Protein AF-A0A2N3DKI8-F1 (afdb_monomer)

Foldseek 3Di:
DYDDDDPDDPDDVVVVVVVVVVVVVVVVVVVVVVVVVVVVVVCCCVVPVVPDDDDPPPDDPDPDDDDDDPDDFAWPDAPDDPPDDDDPPDDGTDGDCPVVVVVVVVVVVVVVVVVVVVVVVVVVVVVVD

Solvent-accessible surface area (bac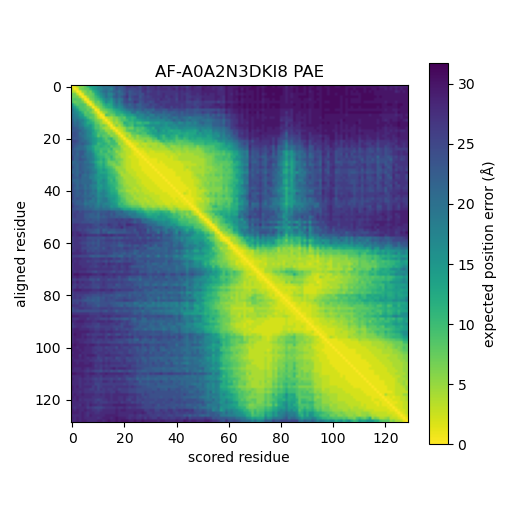kbone atoms only — not comparable to full-atom values): 8353 Å² total; per-residue (Å²): 139,76,91,79,84,78,86,73,78,82,74,61,64,64,64,54,50,57,51,51,56,52,49,53,50,54,51,50,51,50,52,51,51,50,52,52,52,52,51,52,50,51,50,47,39,68,76,54,63,68,76,69,78,85,75,88,79,80,80,76,88,73,90,83,78,88,87,73,78,94,64,94,59,56,76,76,45,73,72,64,63,88,94,61,90,80,61,94,86,63,74,55,63,43,59,56,54,66,67,60,52,52,53,50,52,49,54,53,51,51,49,52,52,51,52,53,52,50,52,51,55,52,55,56,54,67,75,75,111

Sequence (129 aa):
MSDTATQAAEVDPELSAFRKTRRTMWLKRLAIALAIAALAWGAWYVLVARNYVSTDNAYVNARMAQVTPLIAGSAIEVLVEDTQQVKAGDVLVRLDHANARIAVAQAEADLAAARRKFGQTVATNSALS

Mean predicted aligned error: 16.49 Å

pLDDT: mean 82.15, std 15.06, range [41.53, 97.75]

Structure (mmCIF, N/CA/C/O backbone):
data_AF-A0A2N3DKI8-F1
#
_entry.id   AF-A0A2N3DKI8-F1
#
loop_
_atom_site.group_PDB
_atom_site.id
_atom_site.type_symbol
_atom_site.label_atom_id
_atom_site.label_alt_id
_atom_site.label_comp_id
_atom_site.label_asym_id
_atom_site.label_entity_id
_atom_site.label_seq_id
_atom_site.pdbx_PDB_ins_code
_atom_site.Cartn_x
_atom_site.Cartn_y
_atom_site.Cartn_z
_atom_site.occupancy
_atom_site.B_iso_or_equiv
_atom_site.auth_seq_id
_atom_site.auth_comp_id
_atom_site.auth_asym_id
_atom_site.auth_atom_id
_atom_site.pdbx_PDB_model_num
ATOM 1 N N . MET A 1 1 ? 86.114 18.221 -66.577 1.00 41.53 1 MET A N 1
ATOM 2 C CA . MET A 1 1 ? 85.286 19.365 -67.010 1.00 41.53 1 MET A CA 1
ATOM 3 C C . MET A 1 1 ? 84.734 19.014 -68.374 1.00 41.53 1 MET A C 1
ATOM 5 O O . MET A 1 1 ? 85.543 18.730 -69.238 1.00 41.53 1 MET A O 1
ATOM 9 N N . SER A 1 2 ? 83.447 18.920 -68.656 1.00 43.62 2 SER A N 1
ATOM 10 C CA . SER A 1 2 ? 82.192 19.121 -67.926 1.00 43.62 2 SER A CA 1
ATOM 11 C C . SER A 1 2 ? 81.107 18.607 -68.890 1.00 43.62 2 SER A C 1
ATOM 13 O O . SER A 1 2 ? 81.342 18.706 -70.091 1.00 43.62 2 SER A O 1
ATOM 15 N N . ASP A 1 3 ? 79.945 18.176 -68.378 1.00 45.59 3 ASP A N 1
ATOM 16 C CA . ASP A 1 3 ? 78.633 18.398 -69.024 1.00 45.59 3 ASP A CA 1
ATOM 17 C C . ASP A 1 3 ? 78.336 17.639 -70.353 1.00 45.59 3 ASP A C 1
ATOM 19 O O . ASP A 1 3 ? 79.138 17.578 -71.268 1.00 45.59 3 ASP A O 1
ATOM 23 N N . THR A 1 4 ? 77.200 16.982 -70.594 1.00 46.94 4 THR A N 1
ATOM 24 C CA . THR A 1 4 ? 75.878 17.047 -69.973 1.00 46.94 4 THR A CA 1
ATOM 25 C C . THR A 1 4 ? 75.097 15.781 -70.315 1.00 46.94 4 THR A C 1
ATOM 27 O O . THR A 1 4 ? 74.988 15.378 -71.469 1.00 46.94 4 THR A O 1
ATOM 30 N N . ALA A 1 5 ? 74.563 15.191 -69.252 1.00 46.53 5 ALA A N 1
ATOM 31 C CA . ALA A 1 5 ? 73.226 14.638 -69.093 1.00 46.53 5 ALA A CA 1
ATOM 32 C C . ALA A 1 5 ? 72.396 14.244 -70.335 1.00 46.53 5 ALA A C 1
ATOM 34 O O . ALA A 1 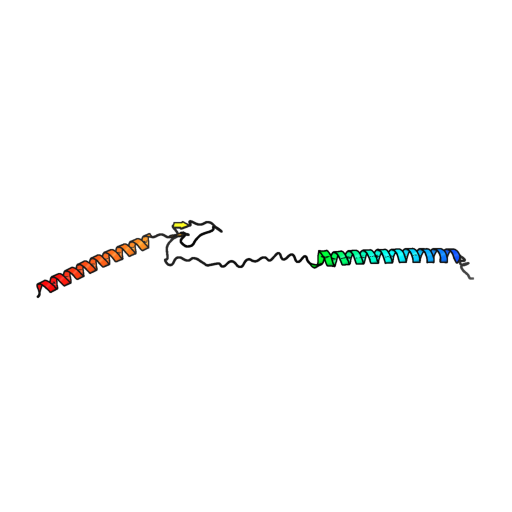5 ? 72.030 15.059 -71.176 1.00 46.53 5 ALA A O 1
ATOM 35 N N . THR A 1 6 ? 71.901 13.008 -70.243 1.00 51.41 6 THR A N 1
ATOM 36 C CA . THR A 1 6 ? 70.482 12.692 -70.442 1.00 51.41 6 THR A CA 1
ATOM 37 C C . THR A 1 6 ? 69.951 12.960 -71.844 1.00 51.41 6 THR A C 1
ATOM 39 O O . THR A 1 6 ? 69.236 13.925 -72.106 1.00 51.41 6 THR A O 1
ATOM 42 N N . GLN A 1 7 ? 70.200 11.993 -72.726 1.00 48.50 7 GLN A N 1
ATOM 43 C CA . GLN A 1 7 ? 69.312 11.737 -73.850 1.00 48.50 7 GLN A CA 1
ATOM 44 C C . GLN A 1 7 ? 67.954 11.311 -73.278 1.00 48.50 7 GLN A C 1
ATOM 46 O O . GLN A 1 7 ? 67.775 10.194 -72.790 1.00 48.50 7 GLN A O 1
ATOM 51 N N . ALA A 1 8 ? 67.035 12.272 -73.234 1.00 48.59 8 ALA A N 1
ATOM 52 C CA . ALA A 1 8 ? 65.665 12.076 -72.809 1.00 48.59 8 ALA A CA 1
ATOM 53 C C . ALA A 1 8 ? 65.023 10.983 -73.669 1.00 48.59 8 ALA A C 1
ATOM 55 O O . ALA A 1 8 ? 65.019 11.069 -74.895 1.00 48.59 8 ALA A O 1
ATOM 56 N N . ALA A 1 9 ? 64.496 9.957 -73.002 1.00 55.81 9 ALA A N 1
ATOM 57 C CA . ALA A 1 9 ? 63.640 8.954 -73.605 1.00 55.81 9 ALA A CA 1
ATOM 58 C C . ALA A 1 9 ? 62.497 9.661 -74.344 1.00 55.81 9 ALA A C 1
ATOM 60 O O . ALA A 1 9 ? 61.681 10.347 -73.724 1.00 55.81 9 ALA A O 1
ATOM 61 N N . GLU A 1 10 ? 62.469 9.515 -75.665 1.00 59.34 10 GLU A N 1
ATOM 62 C CA . GLU A 1 10 ? 61.374 9.971 -76.508 1.00 59.34 10 GLU A CA 1
ATOM 63 C C . GLU A 1 10 ? 60.112 9.215 -76.076 1.00 59.34 10 GLU A C 1
ATOM 65 O O . GLU A 1 10 ? 59.964 8.009 -76.278 1.00 59.34 10 GLU A O 1
ATOM 70 N N . VAL A 1 11 ? 59.244 9.914 -75.342 1.00 61.22 11 VAL A N 1
ATOM 71 C CA . VAL A 1 11 ? 57.983 9.368 -74.848 1.00 61.22 11 VAL A CA 1
ATOM 72 C C . VAL A 1 11 ? 57.049 9.271 -76.040 1.00 61.22 11 VAL A C 1
ATOM 74 O O . VAL A 1 11 ? 56.470 10.274 -76.451 1.00 61.22 11 VAL A O 1
ATOM 77 N N . ASP A 1 12 ? 56.913 8.059 -76.569 1.00 62.06 12 ASP A 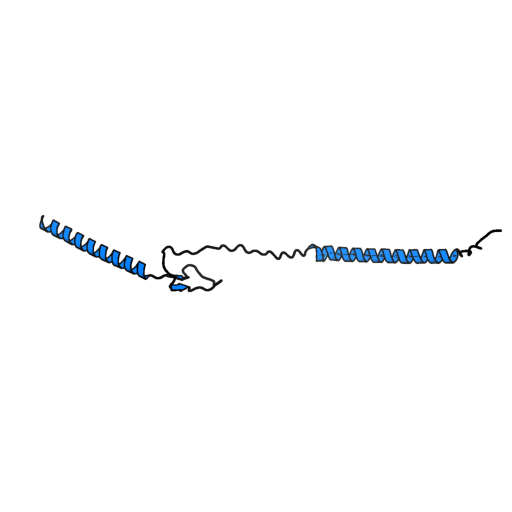N 1
ATOM 78 C CA . ASP A 1 12 ? 55.999 7.745 -77.660 1.00 62.06 12 ASP A CA 1
ATOM 79 C C . ASP A 1 12 ? 54.577 8.280 -77.342 1.00 62.06 12 ASP A C 1
ATOM 81 O O . ASP A 1 12 ? 53.917 7.821 -76.388 1.00 62.06 12 ASP A O 1
ATOM 85 N N . PRO A 1 13 ? 54.103 9.301 -78.083 1.00 62.50 13 PRO A N 1
ATO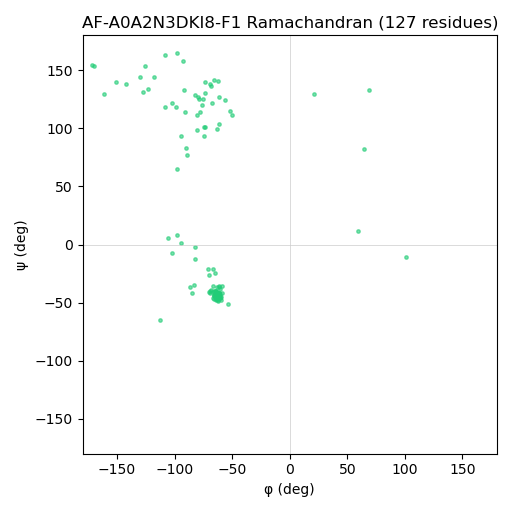M 86 C CA . PRO A 1 13 ? 52.853 9.985 -77.788 1.00 62.50 13 PRO A CA 1
ATOM 87 C C . PRO A 1 13 ? 51.637 9.065 -77.949 1.00 62.50 13 PRO A C 1
ATOM 89 O O . PRO A 1 13 ? 50.635 9.281 -77.255 1.00 62.50 13 PRO A O 1
ATOM 92 N N . GLU A 1 14 ? 51.722 8.001 -78.757 1.00 60.56 14 GLU A N 1
ATOM 93 C CA . GLU A 1 14 ? 50.629 7.039 -78.940 1.00 60.56 14 GLU A CA 1
ATOM 94 C C . GLU A 1 14 ? 50.340 6.248 -77.655 1.00 60.56 14 GLU A C 1
ATOM 96 O O . GLU A 1 14 ? 49.194 6.180 -77.193 1.00 60.56 14 GLU A O 1
ATOM 101 N N . LEU A 1 15 ? 51.379 5.723 -76.996 1.00 60.84 15 LEU A N 1
ATOM 102 C CA . LEU A 1 15 ? 51.254 4.986 -75.730 1.00 60.84 15 LEU A CA 1
ATOM 103 C C . LEU A 1 15 ? 50.667 5.863 -74.611 1.00 60.84 15 LEU A C 1
ATOM 105 O O . LEU A 1 15 ? 49.880 5.389 -73.777 1.00 60.84 15 LEU A O 1
ATOM 109 N N . SER A 1 16 ? 51.006 7.157 -74.604 1.00 60.50 16 SER A N 1
ATOM 110 C CA . SER A 1 16 ? 50.474 8.130 -73.645 1.00 60.50 16 SER A CA 1
ATOM 111 C C . SER A 1 16 ? 48.982 8.418 -73.877 1.00 60.50 16 SER A C 1
ATOM 113 O O . SER A 1 16 ? 48.204 8.456 -72.914 1.00 60.50 16 SER A O 1
ATOM 115 N N . ALA A 1 17 ? 48.551 8.515 -75.140 1.00 61.41 17 ALA A N 1
ATOM 116 C CA . ALA A 1 17 ? 47.158 8.719 -75.521 1.00 61.41 17 ALA A CA 1
ATOM 117 C C . ALA A 1 17 ? 46.299 7.494 -75.167 1.00 61.41 17 ALA A C 1
ATOM 119 O O . ALA A 1 17 ? 45.273 7.636 -74.497 1.00 61.41 17 ALA A O 1
ATOM 120 N N . PHE A 1 18 ? 46.758 6.275 -75.478 1.00 59.28 18 PHE A N 1
ATOM 121 C CA . PHE A 1 18 ? 46.055 5.034 -75.122 1.00 59.28 18 PHE A CA 1
ATOM 122 C C . PHE A 1 18 ? 45.927 4.813 -73.606 1.00 59.28 18 PHE A C 1
ATOM 124 O O . PHE A 1 18 ? 44.896 4.307 -73.141 1.00 59.28 18 PHE A O 1
ATOM 131 N N . ARG A 1 19 ? 46.940 5.189 -72.807 1.00 64.12 19 ARG A N 1
ATOM 132 C CA . ARG A 1 19 ? 46.854 5.160 -71.331 1.00 64.12 19 ARG A CA 1
ATOM 133 C C . ARG A 1 19 ? 45.876 6.210 -70.808 1.00 64.12 19 ARG A C 1
ATOM 135 O O . ARG A 1 19 ? 45.113 5.908 -69.891 1.00 64.12 19 ARG A O 1
ATOM 142 N N . LYS A 1 20 ? 45.845 7.410 -71.399 1.00 66.25 20 LYS A N 1
ATOM 143 C CA . LYS A 1 20 ? 44.940 8.502 -71.006 1.00 66.25 20 LYS A CA 1
ATOM 144 C C . LYS A 1 20 ? 43.473 8.153 -71.281 1.00 66.25 20 LYS A C 1
ATOM 146 O O . LYS A 1 20 ? 42.641 8.337 -70.396 1.00 66.25 20 LYS A O 1
ATOM 151 N N . THR A 1 21 ? 43.155 7.569 -72.438 1.00 68.56 21 THR A N 1
ATOM 152 C CA . THR A 1 21 ? 41.778 7.180 -72.803 1.00 68.56 21 THR A CA 1
ATOM 153 C C . THR A 1 21 ? 41.269 6.011 -71.958 1.00 68.56 21 THR A C 1
ATOM 155 O O . THR A 1 21 ? 40.148 6.063 -71.445 1.00 68.56 21 THR A O 1
ATOM 158 N N . ARG A 1 22 ? 42.113 4.993 -71.712 1.00 73.62 22 ARG A N 1
ATOM 159 C CA . ARG A 1 22 ? 41.784 3.899 -70.779 1.00 73.62 22 ARG A CA 1
ATOM 160 C C . ARG A 1 22 ? 41.603 4.410 -69.350 1.00 73.62 22 ARG A C 1
ATOM 162 O O . ARG A 1 22 ? 40.618 4.050 -68.714 1.00 73.62 22 ARG A O 1
ATOM 169 N N . ARG A 1 23 ? 42.478 5.292 -68.853 1.00 79.56 23 ARG A N 1
ATOM 170 C CA . ARG A 1 23 ? 42.349 5.879 -67.507 1.00 79.56 23 ARG A CA 1
ATOM 171 C C . ARG A 1 23 ? 41.032 6.639 -67.344 1.00 79.56 23 ARG A C 1
ATOM 173 O O . ARG A 1 23 ? 40.345 6.438 -66.351 1.00 79.56 23 ARG A O 1
ATOM 180 N N . THR A 1 24 ? 40.641 7.456 -68.321 1.00 76.88 24 THR A N 1
ATOM 181 C CA . THR A 1 24 ? 39.380 8.218 -68.272 1.00 76.88 24 THR A CA 1
ATOM 182 C C . THR A 1 24 ? 38.144 7.312 -68.325 1.00 76.88 24 THR A C 1
ATOM 184 O O . THR A 1 24 ? 37.167 7.579 -67.628 1.00 76.88 24 THR A O 1
ATOM 187 N N . MET A 1 25 ? 38.189 6.210 -69.083 1.00 80.94 25 MET A N 1
ATOM 188 C CA . MET A 1 25 ? 37.137 5.180 -69.077 1.00 80.94 25 MET A CA 1
ATOM 189 C C . MET A 1 25 ? 36.997 4.517 -67.700 1.00 80.94 25 MET A C 1
ATOM 191 O O . MET A 1 25 ? 35.890 4.423 -67.173 1.00 80.94 25 MET A O 1
ATOM 195 N N . TRP A 1 26 ? 38.106 4.093 -67.088 1.00 88.75 26 TRP A N 1
ATOM 196 C CA . TRP A 1 26 ? 38.095 3.487 -65.752 1.00 88.75 26 TRP A CA 1
ATOM 197 C C . TRP A 1 26 ? 37.627 4.468 -64.672 1.00 88.75 26 TRP A C 1
ATOM 199 O O . TRP A 1 26 ? 36.820 4.094 -63.826 1.00 88.75 26 TRP A O 1
ATOM 209 N N . LEU A 1 27 ? 38.042 5.736 -64.750 1.00 89.81 27 LEU A N 1
ATOM 210 C CA . LEU A 1 27 ? 37.571 6.792 -63.852 1.00 89.81 27 LEU A CA 1
ATOM 211 C C . LEU A 1 27 ? 36.068 7.061 -64.011 1.00 89.81 27 LEU A C 1
ATOM 213 O O . LEU A 1 27 ? 35.374 7.202 -63.009 1.00 89.81 27 LEU A O 1
ATOM 217 N N . LYS A 1 28 ? 35.533 7.065 -65.241 1.00 90.88 28 LYS A N 1
ATOM 218 C CA . LYS A 1 28 ? 34.081 7.172 -65.469 1.00 90.88 28 LYS A CA 1
ATOM 219 C C . LYS A 1 28 ? 33.320 5.988 -64.875 1.00 90.88 28 LYS A C 1
ATOM 221 O O . LYS A 1 28 ? 32.295 6.192 -64.234 1.00 90.88 28 LYS A O 1
ATOM 226 N N . ARG A 1 29 ? 33.816 4.760 -65.056 1.00 92.69 29 ARG A N 1
ATOM 227 C CA . ARG A 1 29 ? 33.191 3.558 -64.474 1.00 92.69 29 ARG A CA 1
ATOM 228 C C . ARG A 1 29 ? 33.200 3.607 -62.949 1.00 92.69 29 ARG A C 1
ATOM 230 O O . ARG A 1 29 ? 32.187 3.290 -62.338 1.00 92.69 29 ARG A O 1
ATOM 237 N N . LEU A 1 30 ? 34.303 4.059 -62.352 1.00 93.81 30 LEU A N 1
ATOM 238 C CA . LEU A 1 30 ? 34.404 4.262 -60.909 1.00 93.81 30 LEU A CA 1
ATOM 239 C C . LEU A 1 30 ? 33.413 5.326 -60.418 1.00 93.81 30 LEU A C 1
ATOM 241 O O . LEU A 1 30 ? 32.717 5.096 -59.436 1.00 93.81 30 LEU A O 1
ATOM 245 N N . ALA A 1 31 ? 33.297 6.452 -61.125 1.00 93.56 31 ALA A N 1
ATOM 246 C CA . ALA A 1 31 ? 32.340 7.504 -60.788 1.00 93.56 31 ALA A CA 1
ATOM 247 C C . ALA A 1 31 ? 30.886 7.005 -60.845 1.00 93.56 31 ALA A C 1
ATOM 249 O O . ALA A 1 31 ? 30.102 7.298 -59.946 1.00 93.56 31 ALA A O 1
ATOM 250 N N . ILE A 1 32 ? 30.538 6.202 -61.856 1.00 94.81 32 ILE A N 1
ATOM 251 C CA . ILE A 1 32 ? 29.206 5.588 -61.973 1.00 94.81 32 ILE A CA 1
ATOM 252 C C . ILE A 1 32 ? 28.965 4.589 -60.835 1.00 94.81 32 ILE A C 1
ATOM 254 O O . ILE A 1 32 ? 27.905 4.614 -60.218 1.00 94.81 32 ILE A O 1
ATOM 258 N N . ALA A 1 33 ? 29.944 3.739 -60.518 1.00 94.69 33 ALA A N 1
ATOM 259 C CA . ALA A 1 33 ? 29.825 2.778 -59.424 1.00 94.69 33 ALA A CA 1
ATOM 260 C C . ALA A 1 33 ? 29.618 3.476 -58.068 1.00 94.69 33 ALA A C 1
ATOM 262 O O . ALA A 1 33 ? 28.748 3.076 -57.297 1.00 94.69 33 ALA A O 1
ATOM 263 N N . LEU A 1 34 ? 30.361 4.556 -57.808 1.00 95.12 34 LEU A N 1
ATOM 264 C CA . LEU A 1 34 ? 30.194 5.373 -56.605 1.00 95.12 34 LEU A CA 1
ATOM 265 C C . LEU A 1 34 ? 28.827 6.061 -56.562 1.00 95.12 34 LEU A C 1
ATOM 267 O O . LEU A 1 34 ? 28.198 6.085 -55.508 1.00 95.12 34 LEU A O 1
ATOM 271 N N . ALA A 1 35 ? 28.339 6.569 -57.696 1.00 95.38 35 ALA A N 1
ATOM 272 C CA . ALA A 1 35 ? 27.008 7.165 -57.775 1.00 95.38 35 ALA A CA 1
ATOM 273 C C . ALA A 1 35 ? 25.907 6.143 -57.442 1.00 95.38 35 ALA A C 1
ATOM 275 O O . ALA A 1 35 ? 25.002 6.445 -56.668 1.00 95.38 35 ALA A O 1
ATOM 276 N N . ILE A 1 36 ? 26.009 4.915 -57.960 1.00 95.50 36 ILE A N 1
ATOM 277 C CA . ILE A 1 36 ? 25.055 3.837 -57.662 1.00 95.50 36 ILE A CA 1
ATOM 278 C C . ILE A 1 36 ? 25.121 3.444 -56.182 1.00 95.50 36 ILE A C 1
ATOM 280 O O . ILE A 1 36 ? 24.079 3.316 -55.542 1.00 95.50 36 ILE A O 1
ATOM 284 N N . ALA A 1 37 ? 26.323 3.297 -55.618 1.00 94.44 37 ALA A N 1
ATOM 285 C CA . ALA A 1 37 ? 26.497 2.974 -54.203 1.00 94.44 37 ALA A CA 1
ATOM 286 C C . ALA A 1 37 ? 25.903 4.059 -53.287 1.00 94.44 37 ALA A C 1
ATOM 288 O O . ALA A 1 37 ? 25.210 3.738 -52.323 1.00 94.44 37 ALA A O 1
ATOM 289 N N . ALA A 1 38 ? 26.110 5.337 -53.620 1.00 94.25 38 ALA A N 1
ATOM 290 C CA . ALA A 1 38 ? 25.540 6.461 -52.881 1.00 94.25 38 ALA A CA 1
ATOM 291 C C . ALA A 1 38 ? 24.005 6.486 -52.954 1.00 94.25 38 ALA A C 1
ATOM 293 O O . ALA A 1 38 ? 23.346 6.707 -51.938 1.00 94.25 38 ALA A O 1
ATOM 294 N N . LEU A 1 39 ? 23.427 6.209 -54.128 1.00 94.75 39 LEU A N 1
ATOM 295 C CA . LEU A 1 39 ? 21.975 6.116 -54.301 1.00 94.75 39 LEU A CA 1
ATOM 296 C C . LEU A 1 39 ? 21.379 4.939 -53.522 1.00 94.75 39 LEU A C 1
ATOM 298 O O . LEU A 1 39 ? 20.364 5.109 -52.852 1.00 94.75 39 LEU A O 1
ATOM 302 N N . ALA A 1 40 ? 22.016 3.766 -53.566 1.00 92.94 40 ALA A N 1
ATOM 303 C CA . ALA A 1 40 ? 21.573 2.588 -52.825 1.00 92.94 40 ALA A CA 1
ATOM 304 C C . ALA A 1 40 ? 21.625 2.820 -51.307 1.00 92.94 40 ALA A C 1
ATOM 306 O O . ALA A 1 40 ? 20.664 2.513 -50.600 1.00 92.94 40 ALA A O 1
ATOM 307 N N . TRP A 1 41 ? 22.710 3.427 -50.815 1.00 90.62 41 TRP A N 1
ATOM 308 C CA . TRP A 1 41 ? 22.845 3.809 -49.410 1.00 90.62 41 TRP A CA 1
ATOM 309 C C . TRP A 1 41 ? 21.785 4.833 -48.996 1.00 90.62 41 TRP A C 1
ATOM 311 O O . TRP A 1 41 ? 21.121 4.659 -47.976 1.00 90.62 41 TRP A O 1
ATOM 321 N N . GLY A 1 42 ? 21.588 5.884 -49.798 1.00 89.75 42 GLY A N 1
ATOM 322 C CA . GLY A 1 42 ? 20.577 6.909 -49.545 1.00 89.75 42 GLY A CA 1
ATOM 323 C C . GLY A 1 42 ? 19.160 6.332 -49.510 1.00 89.75 42 GLY A C 1
ATOM 324 O O . GLY A 1 42 ? 18.394 6.645 -48.601 1.00 89.75 42 GLY A O 1
ATOM 325 N N . ALA A 1 43 ? 18.830 5.433 -50.441 1.00 88.81 43 ALA A N 1
ATOM 326 C CA . ALA A 1 43 ? 17.543 4.745 -50.467 1.00 88.81 43 ALA A CA 1
ATOM 327 C C . ALA A 1 43 ? 17.339 3.870 -49.223 1.00 88.81 43 ALA A C 1
ATOM 329 O O . ALA A 1 43 ? 16.294 3.958 -48.583 1.00 88.81 43 ALA A O 1
ATOM 330 N N . TRP A 1 44 ? 18.341 3.077 -48.830 1.00 87.12 44 TRP A N 1
ATOM 331 C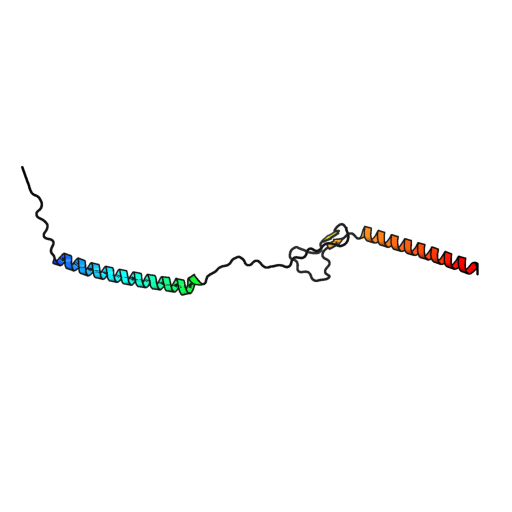 CA . TRP A 1 44 ? 18.272 2.268 -47.611 1.00 87.12 44 TRP A CA 1
ATOM 332 C C . TRP A 1 44 ? 18.121 3.133 -46.354 1.00 87.12 44 TRP A C 1
ATOM 334 O O . TRP A 1 44 ? 17.295 2.839 -45.491 1.00 87.12 44 TRP A O 1
ATOM 344 N N . TYR A 1 45 ? 18.854 4.244 -46.274 1.00 83.50 45 TYR A N 1
ATOM 345 C CA . TYR A 1 45 ? 18.765 5.172 -45.151 1.00 83.50 45 TYR A CA 1
ATOM 346 C C . TYR A 1 45 ? 17.366 5.789 -45.025 1.00 83.50 45 TYR A C 1
ATOM 348 O O . TYR A 1 45 ? 16.788 5.801 -43.939 1.00 83.50 45 TYR A O 1
ATOM 356 N N . VAL A 1 46 ? 16.790 6.256 -46.137 1.00 82.25 46 VAL A N 1
ATOM 357 C CA . VAL A 1 46 ? 15.463 6.890 -46.151 1.00 82.25 46 VAL A CA 1
ATOM 358 C C . VAL A 1 46 ? 14.341 5.885 -45.887 1.00 82.25 46 VAL A C 1
ATOM 360 O O . VAL A 1 46 ? 13.392 6.221 -45.179 1.00 82.25 46 VAL A O 1
ATOM 363 N N . LEU A 1 47 ? 14.430 4.680 -46.459 1.00 79.69 47 LEU A N 1
ATOM 364 C CA . LEU A 1 47 ? 13.371 3.671 -46.380 1.00 79.69 47 LEU A CA 1
ATOM 365 C C . LEU A 1 47 ? 13.414 2.856 -45.086 1.00 79.69 47 LEU A C 1
ATOM 367 O O . LEU A 1 47 ? 12.365 2.472 -44.578 1.00 79.69 47 LEU A O 1
ATOM 371 N N . VAL A 1 48 ? 14.610 2.578 -44.568 1.00 76.25 48 VAL A N 1
ATOM 372 C CA . VAL A 1 48 ? 14.810 1.678 -43.428 1.00 76.25 48 VAL A CA 1
ATOM 373 C C . VAL A 1 48 ? 15.296 2.471 -42.224 1.00 76.25 48 VAL A C 1
ATOM 375 O O . VAL A 1 48 ? 14.571 2.585 -41.244 1.00 76.25 48 VAL A O 1
ATOM 378 N N . ALA A 1 49 ? 16.491 3.058 -42.288 1.00 67.94 49 ALA A N 1
ATOM 379 C CA . ALA A 1 49 ? 17.178 3.562 -41.095 1.00 67.94 49 ALA A CA 1
ATOM 380 C C . ALA A 1 49 ? 16.531 4.806 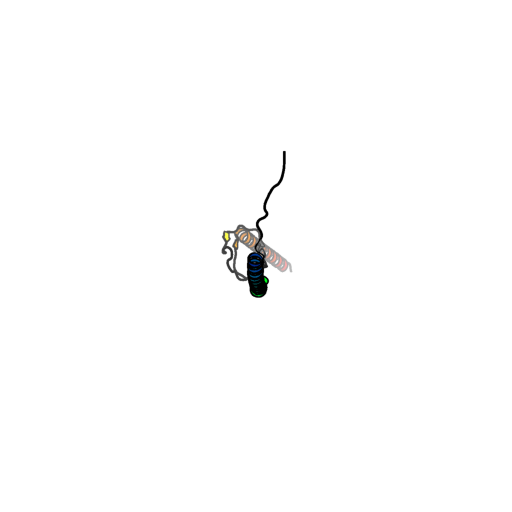-40.452 1.00 67.94 49 ALA A C 1
ATOM 382 O O . ALA A 1 49 ? 16.665 5.008 -39.248 1.00 67.94 49 ALA A O 1
ATOM 383 N N . ARG A 1 50 ? 15.808 5.625 -41.226 1.00 68.44 50 ARG A N 1
ATOM 384 C CA . ARG A 1 50 ? 15.178 6.875 -40.764 1.00 68.44 50 ARG A CA 1
ATOM 385 C C . ARG A 1 50 ? 14.173 6.677 -39.623 1.00 68.44 50 ARG A C 1
ATOM 387 O O . ARG A 1 50 ? 14.042 7.558 -38.780 1.00 68.44 50 ARG A O 1
ATOM 394 N N . ASN A 1 51 ? 13.433 5.568 -39.625 1.00 66.31 51 ASN A N 1
ATOM 395 C CA . ASN A 1 51 ? 12.227 5.426 -38.801 1.00 66.31 51 ASN A CA 1
ATOM 396 C C . ASN A 1 51 ? 12.413 4.518 -37.572 1.00 66.31 51 ASN A C 1
ATOM 398 O O . ASN A 1 51 ? 11.440 4.254 -36.868 1.00 66.31 51 ASN A O 1
ATOM 402 N N . TYR A 1 52 ? 13.631 4.048 -37.285 1.00 60.16 52 TYR A N 1
ATOM 403 C CA . TYR A 1 52 ? 13.898 3.238 -36.093 1.00 60.16 52 TYR A CA 1
ATOM 404 C C . TYR A 1 52 ? 14.278 4.130 -34.916 1.00 60.16 52 TYR A C 1
ATOM 406 O O . TYR A 1 52 ? 15.449 4.339 -34.613 1.00 60.16 52 TYR A O 1
ATOM 414 N N . VAL A 1 53 ? 13.260 4.655 -34.241 1.00 63.59 53 VAL A N 1
ATOM 415 C CA . VAL A 1 53 ? 13.414 5.228 -32.903 1.00 63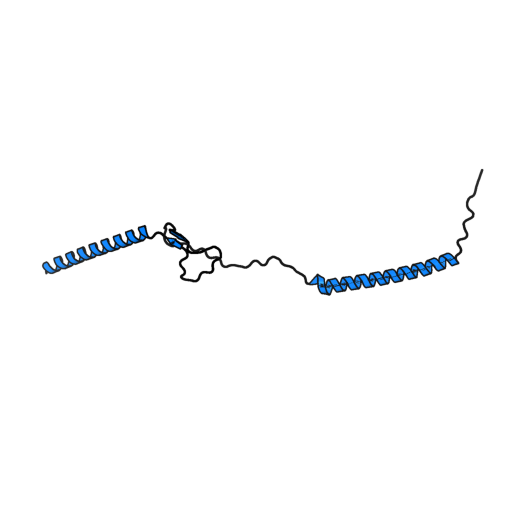.59 53 VAL A CA 1
ATOM 416 C C . VAL A 1 53 ? 13.079 4.123 -31.905 1.00 63.59 53 VAL A C 1
ATOM 418 O O . VAL A 1 53 ? 11.915 3.889 -31.591 1.00 63.59 53 VAL A O 1
ATOM 421 N N . SER A 1 54 ? 14.097 3.399 -31.440 1.00 62.56 54 SER A N 1
ATOM 422 C CA . SER A 1 54 ? 13.951 2.488 -30.304 1.00 62.56 54 SER A CA 1
ATOM 423 C C . SER A 1 54 ? 14.014 3.310 -29.017 1.00 62.56 54 SER A C 1
ATOM 425 O O . SER A 1 54 ? 15.091 3.685 -28.556 1.00 62.56 54 SER A O 1
ATOM 427 N N . THR A 1 55 ? 12.855 3.637 -28.455 1.00 65.75 55 THR A N 1
ATOM 428 C CA . THR A 1 55 ? 12.764 4.189 -27.101 1.00 65.75 55 THR A CA 1
ATOM 429 C C . THR A 1 55 ? 12.590 3.026 -26.131 1.00 65.75 55 THR A C 1
ATOM 431 O O . THR A 1 55 ? 11.565 2.356 -26.149 1.00 65.75 55 THR A O 1
ATOM 434 N N . ASP A 1 56 ? 13.589 2.811 -25.275 1.00 64.38 56 ASP A N 1
ATOM 435 C CA . ASP A 1 56 ? 13.568 1.813 -24.187 1.00 64.38 56 ASP A CA 1
ATOM 436 C C . ASP A 1 56 ? 12.841 2.335 -22.927 1.00 64.38 56 ASP A C 1
ATOM 438 O O . ASP A 1 56 ? 12.685 1.658 -21.916 1.00 64.38 56 ASP A O 1
ATOM 442 N N . ASN A 1 57 ? 12.382 3.588 -22.977 1.00 56.69 57 ASN A N 1
ATOM 443 C CA . ASN A 1 57 ? 11.826 4.314 -21.840 1.00 56.69 57 ASN A CA 1
ATOM 444 C C . ASN A 1 57 ? 10.296 4.261 -21.842 1.00 56.69 57 ASN A C 1
ATOM 446 O O . ASN A 1 57 ? 9.627 5.286 -21.982 1.00 56.69 57 ASN A O 1
ATOM 450 N N . ALA A 1 58 ? 9.731 3.068 -21.682 1.00 65.19 58 ALA A N 1
ATOM 451 C CA . ALA A 1 58 ? 8.311 2.910 -21.385 1.00 65.19 58 ALA A CA 1
ATOM 452 C C . ALA A 1 58 ? 8.097 2.923 -19.860 1.00 65.19 58 ALA A C 1
ATOM 454 O O . ALA A 1 58 ? 7.912 1.884 -19.233 1.00 65.19 58 ALA A O 1
ATOM 455 N N . TYR A 1 59 ? 8.134 4.108 -19.241 1.00 63.62 59 TYR A N 1
ATOM 456 C CA . TYR A 1 59 ? 7.726 4.256 -17.841 1.00 63.62 59 TYR A CA 1
ATOM 457 C C . TYR A 1 59 ? 6.201 4.277 -17.759 1.00 63.62 59 TYR A C 1
ATOM 459 O O . TYR A 1 59 ? 5.544 5.197 -18.248 1.00 63.62 59 TYR A O 1
ATOM 467 N N . VAL A 1 60 ? 5.626 3.253 -17.135 1.00 71.75 60 VAL A N 1
ATOM 468 C CA . VAL A 1 60 ? 4.196 3.226 -16.830 1.00 71.75 60 VAL A CA 1
ATOM 469 C C . VAL A 1 60 ? 3.926 4.077 -15.591 1.00 71.75 60 VAL A C 1
ATOM 471 O O . VAL A 1 60 ? 4.510 3.870 -14.530 1.00 71.75 60 VAL A O 1
ATOM 474 N N . ASN A 1 61 ? 3.022 5.047 -15.715 1.00 71.81 61 ASN A N 1
ATOM 475 C CA . ASN A 1 61 ? 2.534 5.802 -14.564 1.00 71.81 61 ASN A CA 1
ATOM 476 C C . ASN A 1 61 ? 1.578 4.913 -13.757 1.00 71.81 61 ASN A C 1
ATOM 478 O O . ASN A 1 61 ? 0.385 4.836 -14.055 1.00 71.81 61 ASN A O 1
ATOM 482 N N . ALA A 1 62 ? 2.100 4.226 -12.742 1.00 77.44 62 ALA A N 1
ATOM 483 C CA . ALA A 1 62 ? 1.279 3.513 -11.775 1.00 77.44 62 ALA A CA 1
ATOM 484 C C . ALA A 1 62 ? 0.724 4.504 -10.742 1.00 77.44 62 ALA A C 1
ATOM 486 O O . ALA A 1 62 ? 1.472 5.246 -10.105 1.00 77.44 62 ALA A O 1
ATOM 487 N N . ARG A 1 63 ? -0.598 4.511 -10.547 1.00 73.75 63 ARG A N 1
ATOM 488 C CA . ARG A 1 63 ? -1.200 5.193 -9.395 1.00 73.75 63 ARG A CA 1
ATOM 489 C C . ARG A 1 63 ? -0.931 4.348 -8.157 1.00 73.75 63 ARG A C 1
ATOM 491 O O . ARG A 1 63 ? -1.601 3.344 -7.946 1.00 73.75 6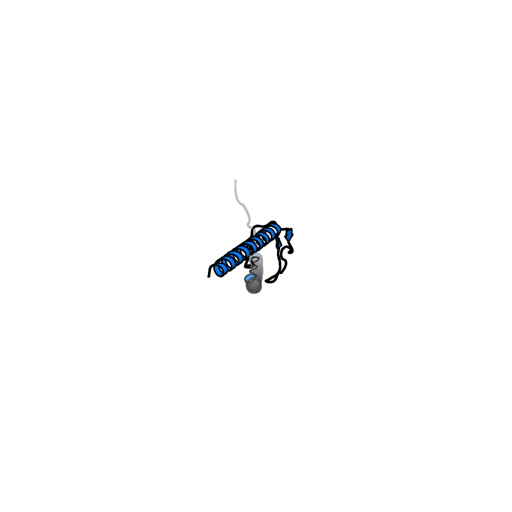3 ARG A O 1
ATOM 498 N N . MET A 1 64 ? 0.057 4.753 -7.370 1.00 81.50 64 MET A N 1
ATOM 499 C CA . MET A 1 64 ? 0.356 4.140 -6.080 1.00 81.50 64 MET A CA 1
ATOM 500 C C . MET A 1 64 ? -0.406 4.875 -4.979 1.00 81.50 64 MET A C 1
ATOM 502 O O . MET A 1 64 ? -0.409 6.104 -4.932 1.00 81.50 64 MET A O 1
ATOM 506 N N . ALA A 1 65 ? -1.050 4.120 -4.095 1.00 82.81 65 ALA A N 1
ATOM 507 C CA . ALA A 1 65 ? -1.670 4.633 -2.883 1.00 82.81 65 ALA A CA 1
ATOM 508 C C . ALA A 1 65 ? -1.144 3.823 -1.699 1.00 82.81 65 ALA A C 1
ATOM 510 O O . ALA A 1 65 ? -1.122 2.594 -1.745 1.00 82.81 65 ALA A O 1
ATOM 511 N N . GLN A 1 66 ? -0.709 4.513 -0.649 1.00 86.25 66 GLN A N 1
ATOM 512 C CA . GLN A 1 66 ? -0.260 3.864 0.574 1.00 86.25 66 GLN A CA 1
ATOM 513 C C . GLN A 1 66 ? -1.472 3.518 1.444 1.00 86.25 66 GLN A C 1
ATOM 515 O O . GLN A 1 66 ? -2.309 4.377 1.717 1.00 86.25 66 GLN A O 1
ATOM 520 N N . VAL A 1 67 ? -1.558 2.262 1.884 1.00 87.44 67 VAL A N 1
ATOM 521 C CA . VAL A 1 67 ? -2.606 1.794 2.797 1.00 87.44 67 VAL A CA 1
ATOM 522 C C . VAL A 1 67 ? -2.045 1.777 4.215 1.00 87.44 67 VAL A C 1
ATOM 524 O O . VAL A 1 67 ? -1.098 1.046 4.500 1.00 87.44 67 VAL A O 1
ATOM 527 N N . THR A 1 68 ? -2.642 2.571 5.103 1.00 90.12 68 THR A N 1
ATOM 528 C CA . THR A 1 68 ? -2.238 2.681 6.511 1.00 90.12 68 THR A CA 1
ATOM 529 C C . THR A 1 68 ? -3.434 2.359 7.405 1.00 90.12 68 THR A C 1
ATOM 531 O O . THR A 1 68 ? -4.528 2.875 7.156 1.00 90.12 68 THR A O 1
ATOM 534 N N . PRO A 1 69 ? -3.271 1.528 8.448 1.00 89.62 69 PRO A N 1
ATOM 535 C CA . PRO A 1 69 ? -4.350 1.274 9.388 1.00 89.62 69 PRO A CA 1
ATOM 536 C C . PRO A 1 69 ? -4.701 2.537 10.183 1.00 89.62 69 PRO A C 1
ATOM 538 O O . PRO A 1 69 ? -3.826 3.297 10.591 1.00 89.62 69 PRO A O 1
ATOM 541 N N . LEU A 1 70 ? -5.995 2.741 10.438 1.00 90.00 70 LEU A N 1
ATOM 542 C CA . LEU A 1 70 ? -6.488 3.873 11.237 1.00 90.00 70 LEU A CA 1
ATOM 543 C C . LEU A 1 70 ? -6.152 3.749 12.729 1.00 90.00 70 LEU A C 1
ATOM 545 O O . LEU A 1 70 ? -6.182 4.743 13.450 1.00 90.00 70 LEU A O 1
ATOM 549 N N . ILE A 1 71 ? -5.873 2.533 13.197 1.00 88.06 71 ILE A N 1
ATOM 550 C CA . ILE A 1 71 ? -5.560 2.236 14.594 1.00 88.06 71 ILE A CA 1
ATOM 551 C C . ILE A 1 71 ? -4.146 1.676 14.708 1.00 88.06 71 ILE A C 1
ATOM 553 O O . ILE A 1 71 ? -3.691 0.920 13.850 1.00 88.06 71 ILE A O 1
ATOM 557 N N . ALA A 1 72 ? -3.463 2.027 15.795 1.00 84.81 72 ALA A N 1
ATOM 558 C CA . ALA A 1 72 ? -2.183 1.426 16.133 1.00 84.81 72 ALA A CA 1
ATOM 559 C C . ALA A 1 72 ? -2.400 -0.002 16.657 1.00 84.81 72 ALA A C 1
ATOM 561 O O . ALA A 1 72 ? -3.215 -0.230 17.552 1.00 84.81 72 ALA A O 1
ATOM 562 N N . GLY A 1 73 ? -1.657 -0.958 16.109 1.00 85.81 73 GLY A N 1
ATOM 563 C CA . GLY A 1 73 ? -1.706 -2.360 16.506 1.00 85.81 73 GLY A CA 1
ATOM 564 C C . GLY A 1 73 ? -0.561 -3.136 15.868 1.00 85.81 73 GLY A C 1
ATOM 565 O O . GLY A 1 73 ? -0.049 -2.740 14.821 1.00 85.81 73 GLY A O 1
ATOM 566 N N . SER A 1 74 ? -0.143 -4.225 16.509 1.00 89.44 74 SER A N 1
ATOM 567 C CA . SER A 1 74 ? 0.862 -5.122 15.932 1.00 89.44 74 SER A CA 1
ATOM 568 C C . SER A 1 74 ? 0.242 -5.939 14.799 1.00 89.44 74 SER A C 1
ATOM 570 O O . SER A 1 74 ? -0.894 -6.394 14.931 1.00 89.44 74 SER A O 1
ATOM 572 N N . ALA A 1 75 ? 0.968 -6.141 13.699 1.00 90.19 75 ALA A N 1
ATOM 573 C CA . ALA A 1 75 ? 0.534 -7.030 12.626 1.00 90.19 75 ALA A CA 1
ATOM 574 C C . ALA A 1 75 ? 0.751 -8.492 13.044 1.00 90.19 75 ALA A C 1
ATOM 576 O O . ALA A 1 75 ? 1.876 -8.898 13.325 1.00 90.19 75 ALA A O 1
ATOM 577 N N . ILE A 1 76 ? -0.328 -9.274 13.093 1.00 92.31 76 ILE A N 1
ATOM 578 C CA . ILE A 1 76 ? -0.288 -10.711 13.404 1.00 92.31 76 ILE A CA 1
ATOM 579 C C . ILE A 1 76 ? -0.043 -11.521 12.131 1.00 92.31 76 ILE A C 1
ATOM 581 O O . ILE A 1 76 ? 0.634 -12.543 12.165 1.00 92.31 76 ILE A O 1
ATOM 585 N N . GLU A 1 77 ? -0.615 -11.084 11.009 1.00 90.75 77 GLU A N 1
ATOM 586 C CA . GLU A 1 77 ? -0.531 -11.800 9.739 1.00 90.75 77 GLU A CA 1
ATOM 587 C C . GLU A 1 77 ? -0.600 -10.823 8.564 1.00 90.75 77 GLU A C 1
ATOM 589 O O . GLU A 1 77 ? -1.398 -9.881 8.577 1.00 90.75 77 GLU A O 1
ATOM 594 N N . VAL A 1 78 ? 0.216 -11.074 7.541 1.00 92.25 78 VAL A N 1
ATOM 595 C CA . VAL A 1 78 ? 0.153 -10.405 6.238 1.00 92.25 78 VAL A CA 1
ATOM 596 C C . VAL A 1 78 ? -0.391 -11.428 5.249 1.00 92.25 78 VAL A C 1
ATOM 598 O O . VAL A 1 78 ? 0.206 -12.486 5.079 1.00 92.25 78 VAL A O 1
ATOM 601 N N . LEU A 1 79 ? -1.544 -11.140 4.647 1.00 91.06 79 LEU A N 1
ATOM 602 C CA . LEU A 1 79 ? -2.283 -12.092 3.807 1.00 91.06 79 LEU A CA 1
ATOM 603 C C . LEU A 1 79 ? -2.026 -11.885 2.311 1.00 91.06 79 LEU A C 1
ATOM 605 O O . LEU A 1 79 ? -2.717 -12.470 1.478 1.00 91.06 79 LEU A O 1
ATOM 609 N N . VAL A 1 80 ? -1.071 -11.019 1.974 1.00 91.50 80 VAL A N 1
ATOM 610 C CA . VAL A 1 80 ? -0.762 -10.644 0.598 1.00 91.50 80 VAL A CA 1
ATOM 611 C C . VAL A 1 80 ? 0.723 -10.754 0.305 1.00 91.50 80 VAL A C 1
ATOM 613 O O . VAL A 1 80 ? 1.564 -10.462 1.155 1.00 91.50 80 VAL A O 1
ATOM 616 N N . GLU A 1 81 ? 1.024 -11.161 -0.919 1.00 90.88 81 GLU A N 1
ATOM 617 C CA . GLU A 1 81 ? 2.372 -11.226 -1.471 1.00 90.88 81 GLU A CA 1
ATOM 618 C C . GLU A 1 81 ? 2.675 -9.995 -2.332 1.00 90.88 81 GLU A C 1
ATOM 620 O O . GLU A 1 81 ? 1.782 -9.241 -2.736 1.00 90.88 81 GLU A O 1
ATOM 625 N N . ASP A 1 82 ? 3.959 -9.784 -2.623 1.00 87.19 82 ASP A N 1
ATOM 626 C CA . ASP A 1 82 ? 4.374 -8.679 -3.481 1.00 87.19 82 ASP A CA 1
ATOM 627 C C . ASP A 1 82 ? 3.784 -8.832 -4.891 1.00 87.19 82 ASP A C 1
ATOM 629 O O . ASP A 1 82 ? 3.704 -9.930 -5.443 1.00 87.19 82 ASP A O 1
ATOM 633 N N . THR A 1 83 ? 3.360 -7.719 -5.488 1.00 85.25 83 THR A N 1
ATOM 634 C CA . THR A 1 83 ? 2.706 -7.651 -6.811 1.00 85.25 83 THR A CA 1
ATOM 635 C C . THR A 1 83 ? 1.397 -8.446 -6.967 1.00 85.25 83 THR A C 1
ATOM 637 O O . THR A 1 83 ? 0.879 -8.572 -8.080 1.00 85.25 83 THR A O 1
ATOM 640 N N . GLN A 1 84 ? 0.806 -8.939 -5.873 1.00 88.88 84 GLN A N 1
ATOM 641 C CA . GLN A 1 84 ? -0.471 -9.649 -5.914 1.00 88.88 84 GLN A CA 1
ATOM 642 C C . GLN A 1 84 ? -1.635 -8.714 -6.286 1.00 88.88 84 GLN A C 1
ATOM 644 O O . GLN A 1 84 ? -1.775 -7.607 -5.763 1.00 88.88 84 GLN A O 1
ATOM 649 N N . GLN A 1 85 ? -2.522 -9.175 -7.174 1.00 90.69 85 GLN A N 1
ATOM 650 C CA . GLN A 1 85 ? -3.760 -8.455 -7.483 1.00 90.69 85 GLN A CA 1
ATOM 651 C C . GLN A 1 85 ? -4.776 -8.616 -6.349 1.00 90.69 85 GLN A C 1
ATOM 653 O O . GLN A 1 85 ? -5.154 -9.734 -6.004 1.00 90.69 85 GLN A O 1
ATOM 658 N N . VAL A 1 86 ? -5.260 -7.488 -5.831 1.00 92.00 86 VAL A N 1
ATOM 659 C CA . VAL A 1 86 ? -6.272 -7.412 -4.769 1.00 92.00 86 VAL A CA 1
ATOM 660 C C . VAL A 1 86 ? -7.451 -6.551 -5.212 1.00 92.00 86 VAL A C 1
ATOM 662 O O . VAL A 1 86 ? -7.317 -5.666 -6.064 1.00 92.00 86 VAL A O 1
ATOM 665 N N . LYS A 1 87 ? -8.626 -6.813 -4.646 1.00 92.31 87 LYS A N 1
ATOM 666 C CA . LYS A 1 87 ? -9.864 -6.069 -4.889 1.00 92.31 87 LYS A CA 1
ATOM 667 C C . LYS A 1 87 ? -10.232 -5.231 -3.669 1.00 92.31 87 LYS A C 1
ATOM 669 O O . LYS A 1 87 ? -9.751 -5.435 -2.557 1.00 92.31 87 LYS A O 1
ATOM 674 N N . ALA A 1 88 ? -11.113 -4.256 -3.880 1.00 90.19 88 ALA A N 1
ATOM 675 C CA . ALA A 1 88 ? -11.648 -3.463 -2.783 1.00 90.19 88 ALA A CA 1
ATOM 676 C C . ALA A 1 88 ? -12.421 -4.363 -1.804 1.00 90.19 88 ALA A C 1
ATOM 678 O O . ALA A 1 88 ? -13.336 -5.076 -2.212 1.00 90.19 88 ALA A O 1
ATOM 679 N N . GLY A 1 89 ? -12.059 -4.290 -0.523 1.00 92.06 89 GLY A N 1
ATOM 680 C CA . GLY A 1 89 ? -12.633 -5.115 0.543 1.00 92.06 89 GLY A CA 1
ATOM 681 C C . GLY A 1 89 ? -11.767 -6.307 0.956 1.00 92.06 89 GLY A C 1
ATOM 682 O O . GLY A 1 89 ? -12.042 -6.897 1.999 1.00 92.06 89 GLY A O 1
ATOM 683 N N . ASP A 1 90 ? -10.712 -6.626 0.204 1.00 92.31 90 ASP A N 1
ATOM 684 C CA . ASP A 1 90 ? -9.802 -7.708 0.574 1.00 92.31 90 ASP A CA 1
ATOM 685 C C . ASP A 1 90 ? -8.988 -7.334 1.821 1.00 92.31 90 ASP A C 1
ATOM 687 O O . ASP A 1 90 ? -8.511 -6.205 1.983 1.00 92.31 90 ASP A O 1
ATOM 691 N N . VAL A 1 91 ? -8.828 -8.300 2.726 1.00 92.38 91 VAL A N 1
ATOM 692 C CA . VAL A 1 91 ? -8.044 -8.123 3.950 1.00 92.38 91 VAL A CA 1
ATOM 693 C C . VAL A 1 91 ? -6.571 -8.299 3.610 1.00 92.38 91 VAL A C 1
ATOM 695 O O . VAL A 1 91 ? -6.129 -9.403 3.313 1.00 92.38 91 VAL A O 1
ATOM 698 N N . LEU A 1 92 ? -5.809 -7.209 3.682 1.00 92.06 92 LEU A N 1
ATOM 699 C CA . LEU A 1 92 ? -4.378 -7.221 3.361 1.00 92.06 92 LEU A CA 1
ATOM 700 C C . LEU A 1 92 ? -3.519 -7.651 4.559 1.00 92.06 92 LEU A C 1
ATOM 702 O O . LEU A 1 92 ? -2.563 -8.411 4.422 1.00 92.06 92 LEU A O 1
ATOM 706 N N . VAL A 1 93 ? -3.858 -7.153 5.750 1.00 91.94 93 VAL A N 1
ATOM 707 C CA . VAL A 1 93 ? -3.110 -7.371 6.995 1.00 91.94 93 VAL A CA 1
ATOM 708 C C . VAL A 1 93 ? -4.097 -7.520 8.143 1.00 91.94 93 VAL A C 1
ATOM 710 O O . VAL A 1 93 ? -5.062 -6.758 8.244 1.00 91.94 93 VAL A O 1
ATOM 713 N N . ARG A 1 94 ? -3.838 -8.471 9.041 1.00 91.50 94 ARG A N 1
ATOM 714 C CA . ARG A 1 94 ? -4.590 -8.643 10.284 1.00 91.50 94 ARG A CA 1
ATOM 715 C C . ARG A 1 94 ? -3.795 -8.086 11.458 1.00 91.50 94 ARG A C 1
ATOM 717 O O . ARG A 1 94 ? -2.674 -8.521 11.718 1.00 91.50 94 ARG A O 1
ATOM 724 N N . LEU A 1 95 ? -4.390 -7.131 12.167 1.00 92.25 95 LEU A N 1
ATOM 725 C CA . LEU A 1 95 ? -3.813 -6.521 13.365 1.00 92.25 95 LEU A CA 1
ATOM 726 C C . LEU A 1 95 ? -4.285 -7.233 14.633 1.00 92.25 95 LEU A C 1
ATOM 728 O O . LEU A 1 95 ? -5.347 -7.852 14.651 1.00 92.25 95 LEU A O 1
ATOM 732 N N . ASP A 1 96 ? -3.518 -7.103 15.709 1.00 91.69 96 ASP A N 1
ATOM 733 C CA . ASP A 1 96 ? -3.931 -7.569 17.026 1.00 91.69 96 ASP A CA 1
ATOM 734 C C . ASP A 1 96 ? -5.109 -6.753 17.573 1.00 91.69 96 ASP A C 1
ATOM 736 O O . ASP A 1 96 ? -5.044 -5.533 17.737 1.00 91.69 96 ASP A O 1
ATOM 740 N N . HIS A 1 97 ? -6.200 -7.458 17.873 1.00 89.44 97 HIS A N 1
ATOM 741 C CA . HIS A 1 97 ? -7.448 -6.891 18.365 1.00 89.44 97 HIS A CA 1
ATOM 742 C C . HIS A 1 97 ? -7.559 -6.899 19.897 1.00 89.44 97 HIS A C 1
ATOM 744 O O . HIS A 1 97 ? -8.590 -6.467 20.415 1.00 89.44 97 HIS A O 1
ATOM 750 N N . ALA A 1 98 ? -6.555 -7.376 20.643 1.00 89.88 98 ALA A N 1
ATOM 751 C CA . ALA A 1 98 ? -6.626 -7.498 22.103 1.00 89.88 98 ALA A CA 1
ATOM 752 C C . ALA A 1 98 ? -7.005 -6.175 22.794 1.00 89.88 98 ALA A C 1
ATOM 754 O O . ALA A 1 98 ? -7.988 -6.120 23.536 1.00 89.88 98 ALA A O 1
ATOM 755 N N . ASN A 1 99 ? -6.301 -5.087 22.475 1.00 88.00 99 ASN A N 1
ATOM 756 C CA . ASN A 1 99 ? -6.577 -3.765 23.048 1.00 88.00 99 ASN A CA 1
ATOM 757 C C . ASN A 1 99 ? -7.962 -3.237 22.655 1.00 88.00 99 ASN A C 1
ATOM 759 O O . ASN A 1 99 ? -8.678 -2.688 23.491 1.00 88.00 99 ASN A O 1
ATOM 763 N N . ALA A 1 100 ? -8.368 -3.446 21.399 1.00 89.19 100 ALA A N 1
ATOM 764 C CA . ALA A 1 100 ? -9.690 -3.045 20.926 1.00 89.19 100 ALA A CA 1
ATOM 765 C C . ALA A 1 100 ? -10.803 -3.796 21.675 1.00 89.19 100 ALA A C 1
ATOM 767 O O . ALA A 1 100 ? -11.784 -3.187 22.094 1.00 89.19 100 ALA A O 1
ATOM 768 N N . ARG A 1 101 ? -10.632 -5.103 21.917 1.00 91.69 101 ARG A N 1
ATOM 769 C CA . ARG A 1 101 ? -11.591 -5.911 22.685 1.00 91.69 101 ARG A CA 1
ATOM 770 C C . ARG A 1 101 ? -11.702 -5.459 24.136 1.00 91.69 101 ARG A C 1
ATOM 772 O O . ARG A 1 101 ? -12.812 -5.396 24.654 1.00 91.69 101 ARG A O 1
ATOM 779 N N . ILE A 1 102 ? -10.580 -5.132 24.778 1.00 94.12 102 ILE A N 1
ATOM 780 C CA . ILE A 1 102 ? -10.578 -4.607 26.150 1.00 94.12 102 ILE A CA 1
ATOM 781 C C . ILE A 1 102 ? -11.324 -3.269 26.207 1.00 94.12 102 ILE A C 1
ATOM 783 O O . ILE A 1 102 ? -12.172 -3.081 27.076 1.00 94.12 102 ILE A O 1
ATOM 787 N N . ALA A 1 103 ? -11.068 -2.366 25.256 1.00 91.94 103 ALA A N 1
ATOM 788 C CA . ALA A 1 103 ? -11.747 -1.073 25.190 1.00 91.94 103 ALA A CA 1
ATOM 789 C C . ALA A 1 103 ? -13.268 -1.217 25.003 1.00 91.94 103 ALA A C 1
ATOM 791 O O . ALA A 1 103 ? -14.038 -0.524 25.667 1.00 91.94 103 ALA A O 1
ATOM 792 N N . VAL A 1 104 ? -13.706 -2.147 24.148 1.00 95.25 104 VAL A N 1
ATOM 793 C CA . VAL A 1 104 ? -15.134 -2.450 23.960 1.00 95.25 104 VAL A CA 1
ATOM 794 C C . VAL A 1 104 ? -15.750 -3.003 25.245 1.00 95.25 104 VAL A C 1
ATOM 796 O O . VAL A 1 104 ? -16.783 -2.505 25.683 1.00 95.25 104 VAL A O 1
ATOM 799 N N . ALA A 1 105 ? -15.095 -3.970 25.893 1.00 96.50 105 ALA A N 1
ATOM 800 C CA . ALA A 1 105 ? -15.592 -4.550 27.140 1.00 96.50 105 ALA A CA 1
ATOM 801 C C . ALA A 1 105 ? -15.726 -3.499 28.257 1.00 96.50 105 ALA A C 1
ATOM 803 O O . ALA A 1 105 ? -16.701 -3.509 29.008 1.00 96.50 105 ALA A O 1
ATOM 804 N N . GLN A 1 106 ? -14.780 -2.558 28.340 1.00 96.94 106 GLN A N 1
ATOM 805 C CA . GLN A 1 106 ? -14.855 -1.448 29.288 1.00 96.94 106 GLN A CA 1
ATOM 806 C C . GLN A 1 106 ? -16.050 -0.532 28.988 1.00 96.94 106 GLN A C 1
ATOM 808 O O . GLN A 1 106 ? -16.830 -0.227 29.888 1.00 96.94 106 GLN A O 1
ATOM 813 N N . ALA A 1 107 ? -16.248 -0.152 27.722 1.00 96.94 107 ALA A N 1
ATOM 814 C CA . ALA A 1 107 ? -17.372 0.690 27.318 1.00 96.94 107 ALA A CA 1
ATOM 815 C C . ALA A 1 107 ? -18.736 0.025 27.596 1.00 96.94 107 ALA A C 1
ATOM 817 O O . ALA A 1 107 ? -19.690 0.689 28.008 1.00 96.94 107 ALA A O 1
ATOM 818 N N . GLU A 1 108 ? -18.834 -1.294 27.418 1.00 97.75 108 GLU A N 1
ATOM 819 C CA . GLU A 1 108 ? -20.031 -2.067 27.763 1.00 97.75 108 GLU A CA 1
ATOM 820 C C . GLU A 1 108 ? -20.287 -2.098 29.277 1.00 97.75 108 GLU A C 1
ATOM 822 O O . GLU A 1 108 ? -21.432 -1.939 29.719 1.00 97.75 108 GLU A O 1
ATOM 827 N N . ALA A 1 109 ? -19.234 -2.255 30.086 1.00 97.50 109 ALA A N 1
ATOM 828 C CA . ALA A 1 109 ? -19.333 -2.212 31.542 1.00 97.50 109 ALA A CA 1
ATOM 829 C C . ALA A 1 109 ? -19.800 -0.833 32.041 1.00 97.50 109 ALA A C 1
ATOM 831 O O . ALA A 1 109 ? -20.689 -0.752 32.900 1.00 97.50 109 ALA A O 1
ATOM 832 N N . ASP A 1 110 ? -19.268 0.239 31.454 1.00 97.56 110 ASP A N 1
ATOM 833 C CA . ASP A 1 110 ? -19.639 1.619 31.771 1.00 97.56 110 ASP A CA 1
ATOM 834 C C . ASP A 1 110 ? -21.100 1.902 31.390 1.00 97.56 110 ASP A C 1
ATOM 836 O O . ASP A 1 110 ? -21.861 2.469 32.183 1.00 97.56 110 ASP A O 1
ATOM 840 N N . LEU A 1 111 ? -21.545 1.420 30.223 1.00 97.25 111 LEU A N 1
ATOM 841 C CA . LEU A 1 111 ? -22.944 1.500 29.799 1.00 97.25 111 LEU A CA 1
ATOM 842 C C . LEU A 1 111 ? -23.874 0.768 30.777 1.00 97.25 111 LEU A C 1
ATOM 844 O O . LEU A 1 111 ? -24.934 1.286 31.145 1.00 97.25 111 LEU A O 1
ATOM 848 N N . ALA A 1 112 ? -23.494 -0.432 31.218 1.00 97.44 112 ALA A N 1
ATOM 849 C CA . ALA A 1 112 ? -24.276 -1.199 32.181 1.00 97.44 112 ALA A CA 1
ATOM 850 C C . ALA A 1 112 ? -24.367 -0.482 33.539 1.00 97.44 112 ALA A C 1
ATOM 852 O O . ALA A 1 112 ? -25.440 -0.443 34.149 1.00 97.44 112 ALA A O 1
ATOM 853 N N . ALA A 1 113 ? -23.272 0.125 34.004 1.00 97.31 113 ALA A N 1
ATOM 854 C CA . ALA A 1 113 ? -23.256 0.919 35.229 1.00 97.31 113 ALA A CA 1
ATOM 855 C C . ALA A 1 113 ? -24.156 2.161 35.121 1.00 97.31 113 ALA A C 1
ATOM 857 O O . ALA A 1 113 ? -24.964 2.412 36.020 1.00 97.31 113 ALA A O 1
ATOM 858 N N . ALA A 1 114 ? -24.085 2.888 34.003 1.00 96.50 114 ALA A N 1
ATOM 859 C CA . ALA A 1 114 ? -24.920 4.057 33.748 1.00 96.50 114 ALA A CA 1
ATOM 860 C C . ALA A 1 114 ? -26.415 3.702 33.721 1.00 96.50 114 ALA A C 1
ATOM 862 O O . ALA A 1 114 ? -27.224 4.386 34.350 1.00 96.50 114 ALA A O 1
ATOM 863 N N . ARG A 1 115 ? -26.786 2.590 33.071 1.00 97.38 115 ARG A N 1
ATOM 864 C CA . ARG A 1 115 ? -28.172 2.090 33.049 1.00 97.38 115 ARG A CA 1
ATOM 865 C C . ARG A 1 115 ? -28.685 1.740 34.442 1.00 97.38 115 ARG A C 1
ATOM 867 O O . ARG A 1 115 ? -29.803 2.118 34.783 1.00 97.38 115 ARG A O 1
ATOM 874 N N . ARG A 1 116 ? -27.871 1.064 35.264 1.00 96.88 116 ARG A N 1
ATOM 875 C CA . ARG A 1 116 ? -28.232 0.760 36.660 1.00 96.88 116 ARG A CA 1
ATOM 876 C C . ARG A 1 116 ? -28.465 2.035 37.465 1.00 96.88 116 ARG A C 1
ATOM 878 O O . ARG A 1 116 ? -29.476 2.132 38.151 1.00 96.88 116 ARG A O 1
ATOM 885 N N . LYS A 1 117 ? -27.574 3.022 37.337 1.00 95.81 117 LYS A N 1
ATOM 886 C CA . LYS A 1 117 ? -27.706 4.311 38.026 1.00 95.81 117 LYS A CA 1
ATOM 887 C C . LYS A 1 117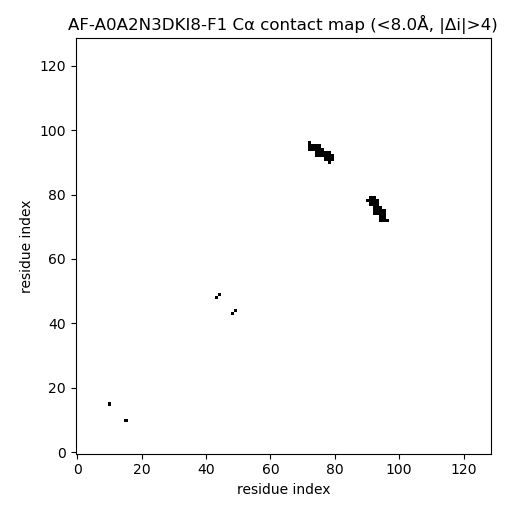 ? -28.962 5.063 37.587 1.00 95.81 117 LYS A C 1
ATOM 889 O O . LYS A 1 117 ? -29.700 5.547 38.435 1.00 95.81 117 LYS A O 1
ATOM 894 N N . PHE A 1 118 ? -29.236 5.110 36.284 1.00 96.62 118 PHE A N 1
ATOM 895 C CA . PHE A 1 118 ? -30.448 5.732 35.753 1.00 96.62 118 PHE A CA 1
ATOM 896 C C . PHE A 1 118 ? -31.713 5.056 36.296 1.00 96.62 118 PHE A C 1
ATOM 898 O O . PHE A 1 118 ? -32.597 5.736 36.808 1.00 96.62 118 PHE A O 1
ATOM 905 N N . GLY A 1 119 ? -31.768 3.721 36.264 1.00 94.88 119 GLY A N 1
ATOM 906 C CA . GLY A 1 119 ? -32.885 2.961 36.827 1.00 94.88 119 GLY A CA 1
ATOM 907 C C . GLY A 1 119 ? -33.089 3.228 38.321 1.00 94.88 119 GLY A C 1
ATOM 908 O O . GLY A 1 119 ? -34.220 3.436 38.753 1.00 94.88 119 GLY A O 1
ATOM 909 N N . GLN A 1 120 ? -32.002 3.301 39.097 1.00 94.25 120 GLN A N 1
ATOM 910 C CA . GLN A 1 120 ? -32.059 3.680 40.513 1.00 94.25 120 GLN A CA 1
ATOM 911 C C . GLN A 1 120 ? -32.625 5.094 40.705 1.00 94.25 120 GLN A C 1
ATOM 913 O O . GLN A 1 120 ? -33.501 5.283 41.541 1.00 94.25 120 GLN A O 1
ATOM 918 N N . THR A 1 121 ? -32.176 6.082 39.924 1.00 94.50 121 THR A N 1
ATOM 919 C CA . THR A 1 121 ? -32.685 7.461 40.011 1.00 94.50 121 THR A CA 1
ATOM 920 C C . THR A 1 121 ? -34.176 7.548 39.686 1.00 94.50 121 THR A C 1
ATOM 922 O O . THR A 1 121 ? -34.913 8.223 40.403 1.00 94.50 121 THR A O 1
ATOM 925 N N . VAL A 1 122 ? -34.629 6.850 38.641 1.00 95.44 122 VAL A N 1
ATOM 926 C CA . VAL A 1 122 ? -36.049 6.820 38.258 1.00 95.44 122 VAL A CA 1
ATOM 927 C C . VAL A 1 122 ? -36.899 6.190 39.363 1.00 95.44 122 VAL A C 1
ATOM 929 O O . VAL A 1 122 ? -37.902 6.782 39.754 1.00 95.44 122 VAL A O 1
ATOM 932 N N . ALA A 1 123 ? -36.473 5.046 39.912 1.00 92.88 123 ALA A N 1
ATOM 933 C CA . ALA A 1 123 ? -37.194 4.354 40.981 1.00 92.88 123 ALA A CA 1
ATOM 934 C C . ALA A 1 123 ? -37.314 5.204 42.259 1.00 92.88 123 ALA A C 1
ATOM 936 O O . ALA A 1 123 ? -38.391 5.286 42.851 1.00 92.88 123 ALA A O 1
ATOM 937 N N . THR A 1 124 ? -36.232 5.881 42.660 1.00 93.00 124 THR A N 1
ATOM 938 C CA . THR A 1 124 ? -36.246 6.785 43.820 1.00 93.00 124 THR A CA 1
ATOM 939 C C . THR A 1 124 ? -37.202 7.955 43.608 1.00 93.00 124 THR A C 1
ATOM 941 O O . THR A 1 124 ? -37.953 8.293 44.515 1.00 93.00 124 THR A O 1
ATOM 944 N N . ASN A 1 125 ? -37.210 8.559 42.415 1.00 92.44 125 ASN A N 1
ATOM 945 C CA . ASN A 1 125 ? -38.080 9.700 42.133 1.00 92.44 125 ASN A CA 1
ATOM 946 C C . ASN A 1 125 ? -39.569 9.311 42.153 1.00 92.44 125 ASN A C 1
ATOM 948 O O . ASN A 1 125 ? -40.379 10.036 42.718 1.00 92.44 125 ASN A O 1
ATOM 952 N N . SER A 1 126 ? -39.929 8.141 41.611 1.00 91.88 126 SER A N 1
ATOM 953 C CA . SER A 1 126 ? -41.315 7.643 41.646 1.00 91.88 126 SER A CA 1
ATOM 954 C C . SER A 1 126 ? -41.828 7.283 43.044 1.00 91.88 126 SER A C 1
ATOM 956 O O . SER A 1 126 ? -43.032 7.221 43.243 1.00 91.88 126 SER A O 1
ATOM 958 N N . ALA A 1 127 ? -40.940 7.021 44.008 1.00 87.69 127 ALA A N 1
ATOM 959 C CA . ALA A 1 127 ? -41.332 6.721 45.387 1.00 87.69 127 ALA A CA 1
ATOM 960 C C . ALA A 1 127 ? -41.614 7.983 46.226 1.00 87.69 127 ALA A C 1
ATOM 962 O O . ALA A 1 127 ? -42.123 7.873 47.338 1.00 87.69 127 ALA A O 1
ATOM 963 N N . LEU A 1 128 ? -41.236 9.164 45.723 1.00 81.44 128 LEU A N 1
ATOM 964 C CA . LEU A 1 128 ? -41.368 10.455 46.409 1.00 81.44 128 LEU A CA 1
ATOM 965 C C . LEU A 1 128 ? -42.560 11.294 45.909 1.00 81.44 128 LEU A C 1
ATOM 967 O O . LEU A 1 128 ? -42.836 12.340 46.496 1.00 81.44 128 LEU A O 1
ATOM 971 N N . SER A 1 129 ? -43.232 10.861 44.838 1.00 68.88 129 SER A N 1
ATOM 972 C CA . SER A 1 129 ? -44.474 11.441 44.301 1.00 68.88 129 SER A CA 1
ATOM 973 C C . SER A 1 129 ? -45.695 10.678 44.790 1.00 68.88 129 SER A C 1
ATOM 975 O O . SER A 1 129 ? -46.689 11.337 45.157 1.00 68.88 129 SER A O 1
#

Radius of gyration: 51.33 Å; Cα contacts (8 Å, |Δi|>4): 28; chains: 1; bounding box: 130×32×125 Å

Secondary structure (DSSP, 8-state):
------------HHHHHHHHHHHHHHHHHHHHHHHHHHHHHHHHHHHTGGG------------------SS---EEEE---TT----TT---EEEP-HHHHHHHHHHHHHHHHHHHHHHHHHHHHHT--

Nearest PDB structures (foldseek):
  2k7v-assembly1_B  TM=5.882E-01  e=2.177E+00  Escherichia coli K-12